Protein AF-A0A7C7R216-F1 (afdb_monomer_lite)

pLDDT: mean 84.03, std 14.87, range [45.28, 96.81]

Radius of gyration: 14.4 Å; chains: 1; bounding box: 36×28×40 Å

Secondary structure (DSSP, 8-state):
-PPPPPP-----TT-SEEPPPEE-TTSSEEEE-EESS-TTTS-BEEEEEETTS-S-EEEEE--S-----

Structure (mmCIF, N/CA/C/O backbone):
data_AF-A0A7C7R216-F1
#
_entry.id   AF-A0A7C7R216-F1
#
loop_
_atom_site.group_PDB
_atom_site.id
_atom_site.type_symbol
_atom_site.label_atom_id
_atom_site.label_alt_id
_atom_site.label_comp_id
_atom_site.label_asym_id
_atom_site.label_entity_id
_atom_site.label_seq_id
_atom_site.pdbx_PDB_ins_code
_atom_site.Cartn_x
_atom_site.Cartn_y
_atom_site.Cartn_z
_atom_site.occupancy
_atom_site.B_iso_or_equiv
_atom_sit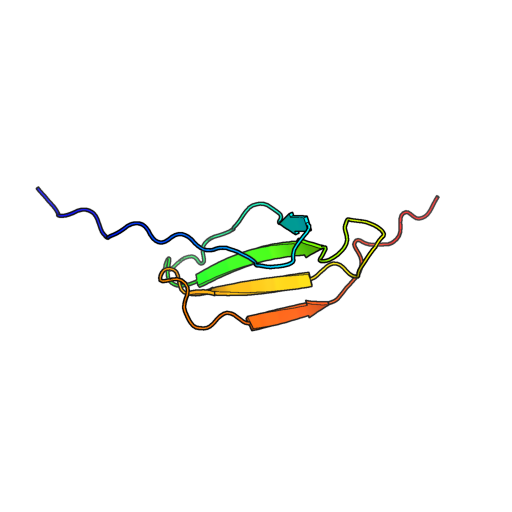e.auth_seq_id
_atom_site.auth_comp_id
_atom_site.auth_asym_id
_atom_site.auth_atom_id
_atom_site.pdbx_PDB_model_num
ATOM 1 N N . MET A 1 1 ? -28.217 10.625 17.053 1.00 46.53 1 MET A N 1
ATOM 2 C CA . MET A 1 1 ? -27.566 11.155 15.838 1.00 46.53 1 MET A CA 1
ATOM 3 C C . MET A 1 1 ? -26.072 11.040 16.089 1.00 46.53 1 MET A C 1
ATOM 5 O O . MET A 1 1 ? -25.562 11.797 16.897 1.00 46.53 1 MET A O 1
ATOM 9 N N . GLY A 1 2 ? -25.436 9.970 15.603 1.00 58.59 2 GLY A N 1
ATOM 10 C CA . GLY A 1 2 ? -24.020 9.704 15.882 1.00 58.59 2 GLY A CA 1
ATOM 11 C C . GLY A 1 2 ? -23.145 10.576 14.991 1.00 58.59 2 GLY A C 1
ATOM 12 O O . GLY A 1 2 ? -23.422 10.686 13.799 1.00 58.59 2 GLY A O 1
ATOM 13 N N . GLU A 1 3 ? -22.142 11.224 15.570 1.00 66.50 3 GLU A N 1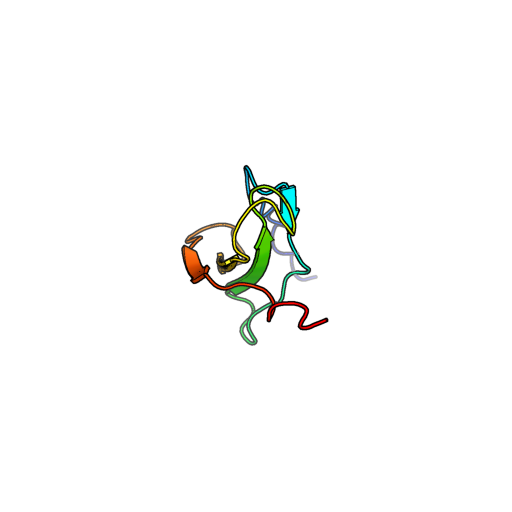
ATOM 14 C CA . GLU A 1 3 ? -21.215 12.078 14.831 1.00 66.50 3 GLU A CA 1
ATOM 15 C C . GLU A 1 3 ? -20.460 11.257 13.776 1.00 66.50 3 GLU A C 1
ATOM 17 O O . GLU A 1 3 ? -19.985 10.151 14.048 1.00 66.50 3 GLU A O 1
ATOM 22 N N . SER A 1 4 ? -20.362 11.786 12.553 1.00 70.62 4 SER A N 1
ATOM 23 C CA . SER A 1 4 ? -19.501 11.192 11.532 1.00 70.62 4 SER A CA 1
ATOM 24 C C . SER A 1 4 ? -18.051 11.406 11.937 1.00 70.6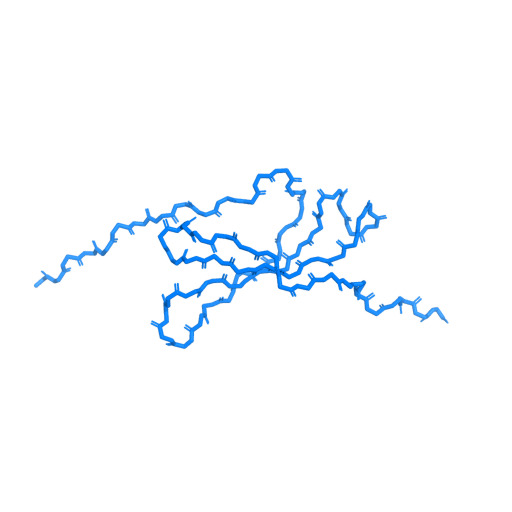2 4 SER A C 1
ATOM 26 O O . SER A 1 4 ? -17.651 12.520 12.271 1.00 70.62 4 SER A O 1
ATOM 28 N N . LEU A 1 5 ? -17.245 10.350 11.853 1.00 70.69 5 LEU A N 1
ATOM 29 C CA . LEU A 1 5 ? -15.801 10.481 12.003 1.00 70.69 5 LEU A CA 1
ATOM 30 C C . LEU A 1 5 ? -15.250 11.414 10.909 1.00 70.69 5 LEU A C 1
ATOM 32 O O . LEU A 1 5 ? -15.802 11.437 9.801 1.00 70.69 5 LEU A O 1
ATOM 36 N N . PRO A 1 6 ? -14.176 12.172 11.196 1.00 81.00 6 PRO A N 1
ATOM 37 C CA . PRO A 1 6 ? -13.529 13.000 10.190 1.00 81.00 6 PRO A CA 1
ATOM 38 C C . PRO A 1 6 ? -13.052 12.135 9.019 1.00 81.00 6 PRO A C 1
ATOM 40 O O . PRO A 1 6 ? -12.524 11.034 9.205 1.00 81.00 6 PRO A O 1
ATOM 43 N N . ALA A 1 7 ? -13.253 12.642 7.805 1.00 81.75 7 ALA A N 1
ATOM 44 C CA . ALA A 1 7 ? -12.697 12.046 6.601 1.00 81.75 7 ALA A CA 1
ATOM 45 C C . ALA A 1 7 ? -11.220 12.447 6.475 1.00 81.75 7 ALA A C 1
ATOM 47 O O . ALA A 1 7 ? -10.889 13.629 6.573 1.00 81.75 7 ALA A O 1
ATOM 48 N N . TYR A 1 8 ? -10.344 11.468 6.240 1.00 85.88 8 TYR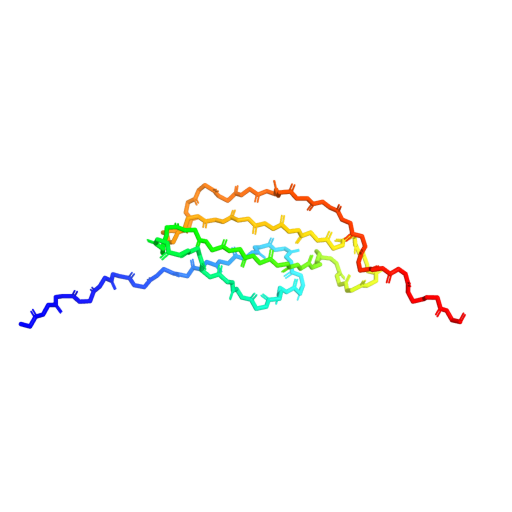 A N 1
ATOM 49 C CA . TYR A 1 8 ? -8.916 11.695 6.022 1.00 85.88 8 TYR A CA 1
ATOM 50 C C . TYR A 1 8 ? -8.562 11.418 4.565 1.00 85.88 8 TYR A C 1
ATOM 52 O O . TYR A 1 8 ? -8.816 10.325 4.055 1.00 85.88 8 TYR A O 1
ATOM 60 N N . TRP A 1 9 ? -7.943 12.398 3.907 1.00 86.44 9 TRP A N 1
ATOM 61 C CA . TRP A 1 9 ? -7.300 12.167 2.620 1.00 86.44 9 TRP A CA 1
ATOM 62 C C . TRP A 1 9 ? -6.013 11.382 2.835 1.00 86.44 9 TRP A C 1
ATOM 64 O O . TRP A 1 9 ? -5.141 11.789 3.600 1.00 86.44 9 TRP A O 1
ATOM 74 N N . ILE A 1 10 ? -5.902 10.259 2.138 1.00 89.38 10 ILE A N 1
ATOM 75 C CA . ILE A 1 10 ? -4.717 9.412 2.144 1.00 89.38 10 IL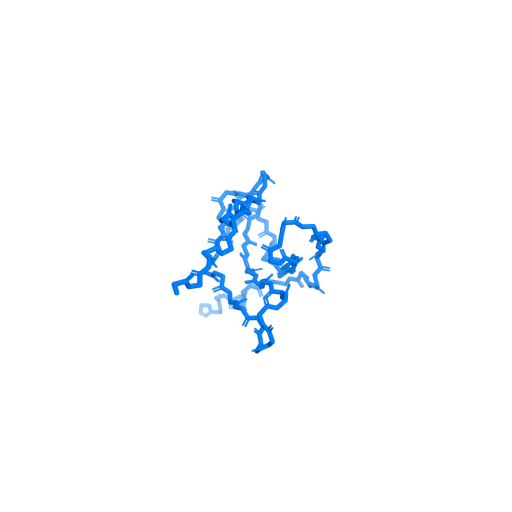E A CA 1
ATOM 76 C C . ILE A 1 10 ? -4.146 9.466 0.739 1.00 89.38 10 ILE A C 1
ATOM 78 O O . ILE A 1 10 ? -4.658 8.833 -0.183 1.00 89.38 10 ILE A O 1
ATOM 82 N N . THR A 1 11 ? -3.109 10.277 0.576 1.00 85.00 11 THR A N 1
ATOM 83 C CA . THR A 1 11 ? -2.409 10.433 -0.694 1.00 85.00 11 THR A CA 1
ATOM 84 C C . THR A 1 11 ? -1.137 9.597 -0.690 1.00 85.00 11 THR A C 1
ATOM 86 O O . THR A 1 11 ? -0.489 9.385 0.338 1.00 85.00 11 THR A O 1
ATOM 89 N N . ARG A 1 12 ? -0.774 9.089 -1.867 1.00 85.31 12 ARG A N 1
ATOM 90 C CA . ARG A 1 12 ? 0.485 8.380 -2.080 1.00 85.31 12 ARG A CA 1
ATOM 91 C C . ARG A 1 12 ? 1.371 9.259 -2.953 1.00 85.31 12 ARG A C 1
ATOM 93 O O . ARG A 1 12 ? 1.410 9.110 -4.169 1.00 85.31 12 ARG A O 1
ATOM 100 N N . GLU A 1 13 ? 2.020 10.233 -2.325 1.00 85.25 13 GLU A N 1
ATOM 101 C CA . GLU A 1 13 ? 2.819 11.220 -3.051 1.00 85.25 13 GLU A CA 1
ATOM 102 C C . GLU A 1 13 ? 3.919 10.558 -3.889 1.00 85.25 13 GLU A C 1
ATOM 104 O O . GLU A 1 13 ? 4.588 9.617 -3.453 1.00 85.25 13 GLU A O 1
ATOM 109 N N . GLY A 1 14 ? 4.077 11.046 -5.120 1.00 87.81 14 GLY A N 1
ATOM 110 C CA . GLY A 1 14 ? 5.056 10.529 -6.074 1.00 87.81 14 GLY A CA 1
ATOM 111 C C . GLY A 1 14 ? 4.684 9.201 -6.738 1.00 87.81 14 GLY A C 1
ATOM 112 O O . GLY A 1 14 ? 5.531 8.655 -7.438 1.00 87.81 14 GLY A O 1
ATOM 113 N N . TYR A 1 15 ? 3.466 8.679 -6.539 1.00 90.38 15 TYR A N 1
ATOM 114 C CA . TYR A 1 15 ? 2.955 7.537 -7.301 1.00 90.38 15 TYR A CA 1
ATOM 115 C C . TYR A 1 15 ? 2.057 8.016 -8.422 1.00 90.38 15 TYR A C 1
ATOM 117 O O . TYR A 1 15 ? 1.078 8.725 -8.191 1.00 90.38 15 TYR A O 1
ATOM 125 N N . ARG A 1 16 ? 2.397 7.602 -9.639 1.00 91.88 16 ARG A N 1
ATOM 126 C CA . ARG A 1 16 ? 1.615 7.909 -10.832 1.00 91.88 16 ARG A CA 1
ATOM 127 C C . ARG A 1 16 ? 0.316 7.111 -10.884 1.00 91.88 16 ARG A C 1
ATOM 129 O O . ARG A 1 16 ? -0.693 7.621 -11.359 1.00 91.88 16 ARG A O 1
ATOM 136 N N . GLU A 1 17 ? 0.350 5.880 -10.385 1.00 90.56 17 GLU A N 1
ATOM 137 C CA . GLU A 1 17 ? -0.770 4.945 -10.420 1.00 90.56 17 GLU A CA 1
ATOM 138 C C . GLU A 1 17 ? -0.939 4.295 -9.049 1.00 90.56 17 GLU A C 1
ATOM 140 O O . GLU A 1 17 ? 0.008 3.758 -8.466 1.00 90.56 17 GLU A O 1
ATOM 145 N N . VAL A 1 18 ? -2.162 4.340 -8.532 1.00 91.06 18 VAL A N 1
ATOM 146 C CA . VAL A 1 18 ? -2.545 3.706 -7.272 1.00 91.06 18 VAL A CA 1
ATOM 147 C C . VAL A 1 18 ? -3.797 2.894 -7.546 1.00 91.06 18 VAL A C 1
ATOM 149 O O . VAL A 1 18 ? -4.774 3.426 -8.075 1.00 91.06 18 VAL A O 1
ATOM 152 N N . GLY A 1 19 ? -3.743 1.606 -7.226 1.00 89.56 19 GLY A N 1
ATOM 153 C CA . GLY A 1 19 ? -4.888 0.726 -7.367 1.00 89.56 19 GLY A CA 1
ATOM 154 C C . GLY A 1 19 ? -5.948 0.976 -6.290 1.00 89.56 19 GLY A C 1
ATOM 155 O O . GLY A 1 19 ? -5.738 1.756 -5.350 1.00 89.56 19 GLY A O 1
ATOM 156 N N . PRO A 1 20 ? -7.125 0.352 -6.434 1.00 90.75 20 PRO A N 1
ATOM 157 C CA . PRO A 1 20 ? -8.235 0.552 -5.516 1.00 90.75 20 PRO A CA 1
ATOM 158 C C . PRO A 1 20 ? -7.853 0.132 -4.086 1.00 90.75 20 PRO A C 1
ATOM 160 O O . PRO A 1 20 ? -7.242 -0.921 -3.890 1.00 90.75 20 PRO A O 1
ATOM 163 N N . PRO A 1 21 ? -8.219 0.924 -3.065 1.00 94.00 21 PRO A N 1
ATOM 164 C CA . PRO A 1 21 ? -7.912 0.582 -1.688 1.00 94.00 21 PRO A CA 1
ATOM 165 C C . PRO A 1 21 ? -8.799 -0.558 -1.173 1.00 94.00 21 PRO A C 1
ATOM 167 O O . PRO A 1 21 ? -9.979 -0.652 -1.512 1.00 94.00 21 PRO A O 1
ATOM 170 N N . ALA A 1 22 ? -8.258 -1.361 -0.260 1.00 95.69 22 ALA A N 1
ATOM 171 C CA . ALA A 1 22 ? -8.997 -2.347 0.522 1.00 95.69 22 ALA A CA 1
ATOM 172 C C . ALA A 1 22 ? -8.855 -2.058 2.023 1.00 95.69 22 ALA A C 1
ATOM 174 O O . ALA A 1 22 ? -7.748 -1.851 2.522 1.00 95.69 22 ALA A O 1
ATOM 175 N N . PHE A 1 23 ? -9.968 -2.061 2.757 1.00 95.88 23 PHE A N 1
ATOM 176 C CA . PHE A 1 23 ? -9.955 -1.920 4.215 1.00 95.88 23 PHE A CA 1
ATOM 177 C C . PHE A 1 23 ? -9.686 -3.263 4.888 1.00 95.88 23 PHE A C 1
ATOM 179 O O . PHE A 1 23 ? -10.181 -4.302 4.449 1.00 95.88 23 PHE A O 1
ATOM 186 N N . SER A 1 24 ? -8.945 -3.243 5.994 1.00 95.12 24 SER A N 1
ATOM 187 C CA . SER A 1 24 ? -8.857 -4.414 6.863 1.00 95.12 24 SER A CA 1
ATOM 188 C C . SER A 1 24 ? -10.212 -4.685 7.541 1.00 95.12 24 SER A C 1
ATOM 190 O O . SER A 1 24 ? -10.991 -3.744 7.718 1.00 95.12 24 SER A O 1
ATOM 192 N N . PRO A 1 25 ? -10.514 -5.928 7.960 1.00 96.81 25 PRO A N 1
ATOM 193 C CA . PRO A 1 25 ? -11.818 -6.275 8.538 1.00 96.81 25 PRO A CA 1
ATOM 194 C C . PRO A 1 25 ? -12.212 -5.432 9.756 1.00 96.81 25 PRO A C 1
ATOM 196 O O . PRO A 1 25 ? -13.379 -5.109 9.948 1.00 96.81 25 PRO A O 1
ATOM 199 N N . GLU A 1 26 ? -11.237 -5.034 10.573 1.00 95.81 26 GLU A N 1
ATOM 200 C CA . GLU A 1 26 ? -11.459 -4.159 11.728 1.00 95.81 26 GLU A CA 1
ATOM 201 C C . GLU A 1 26 ? -11.525 -2.654 11.380 1.00 95.81 26 GLU A C 1
ATOM 203 O O . GLU A 1 26 ? -11.645 -1.816 12.274 1.00 95.81 26 GLU A O 1
ATOM 208 N N . GLY A 1 27 ? -11.323 -2.291 10.111 1.00 93.94 27 GLY A N 1
ATOM 209 C CA . GLY A 1 27 ? -11.319 -0.916 9.610 1.00 93.94 27 GLY A CA 1
ATOM 210 C C . GLY A 1 27 ? -10.134 -0.050 10.052 1.00 93.94 27 GLY A C 1
ATOM 211 O O . GLY A 1 27 ? -10.209 1.172 9.946 1.00 93.94 27 GLY A O 1
ATOM 212 N N . ARG A 1 28 ? -9.048 -0.632 10.582 1.00 95.56 28 ARG A N 1
ATOM 213 C CA . ARG A 1 28 ? -7.882 0.126 11.086 1.00 95.56 28 ARG A CA 1
ATOM 214 C C . ARG A 1 28 ? -6.828 0.408 10.022 1.00 95.56 28 ARG A C 1
ATOM 216 O O . ARG A 1 28 ? -6.127 1.414 10.139 1.00 95.56 28 ARG A O 1
ATOM 223 N N . TRP A 1 29 ? -6.724 -0.452 9.014 1.00 96.56 29 TRP A N 1
ATOM 224 C CA . TRP A 1 29 ? -5.725 -0.356 7.954 1.00 96.56 29 TRP A CA 1
ATOM 225 C C . TRP A 1 29 ? -6.378 -0.265 6.584 1.00 96.56 29 TRP A C 1
ATOM 227 O O . TRP A 1 29 ? -7.467 -0.796 6.368 1.00 96.56 2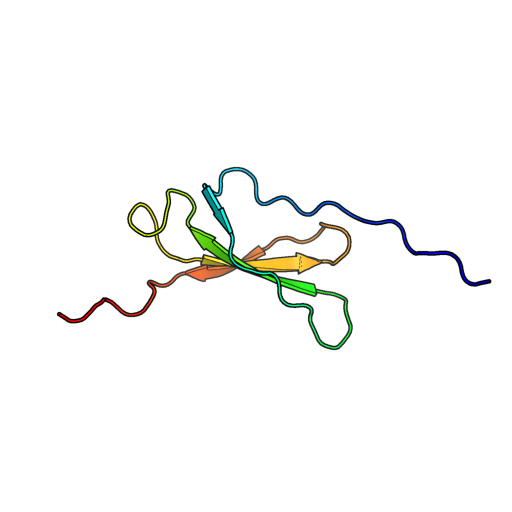9 TRP A O 1
ATOM 237 N N . ILE A 1 30 ? -5.673 0.380 5.663 1.00 96.25 30 ILE A N 1
ATOM 238 C CA . ILE A 1 30 ? -6.009 0.462 4.248 1.00 96.25 30 ILE A CA 1
ATOM 239 C C . ILE A 1 30 ? -4.811 -0.065 3.468 1.00 96.25 30 ILE A C 1
ATOM 241 O O . ILE A 1 30 ? -3.696 0.419 3.666 1.00 96.25 30 ILE A O 1
ATOM 245 N N . ALA A 1 31 ? -5.039 -1.061 2.618 1.00 94.88 31 ALA A N 1
ATOM 246 C CA . ALA A 1 31 ? -4.059 -1.608 1.691 1.00 94.88 31 ALA A CA 1
ATOM 247 C C . ALA A 1 31 ? -4.296 -1.061 0.281 1.00 94.88 31 ALA A C 1
ATOM 249 O O . ALA A 1 31 ? -5.445 -0.911 -0.128 1.00 94.88 31 ALA A O 1
ATOM 250 N N . SER A 1 32 ? -3.224 -0.803 -0.463 1.00 93.19 32 SER A N 1
ATOM 251 C CA . SER A 1 32 ? -3.290 -0.524 -1.900 1.00 93.19 32 SER A CA 1
ATOM 252 C C . SER A 1 32 ? -2.033 -1.006 -2.615 1.00 93.19 32 SER A C 1
ATOM 254 O O . SER A 1 32 ? -0.932 -1.028 -2.049 1.00 93.19 32 SER A O 1
ATOM 256 N N . ASP A 1 33 ? -2.207 -1.394 -3.870 1.00 92.25 33 ASP A N 1
ATOM 257 C CA . ASP A 1 33 ? -1.134 -1.594 -4.828 1.00 92.25 33 ASP A CA 1
ATOM 258 C C . ASP A 1 33 ? -0.861 -0.301 -5.616 1.00 92.25 33 ASP A C 1
ATOM 260 O O . ASP A 1 33 ? -1.570 0.706 -5.505 1.00 92.25 33 ASP A O 1
ATOM 264 N N . GLY A 1 34 ? 0.229 -0.275 -6.374 1.00 90.81 34 GLY A N 1
ATOM 265 C CA . GLY A 1 34 ? 0.499 0.828 -7.288 1.00 90.81 34 GLY A CA 1
ATOM 266 C C . GLY A 1 34 ? 1.919 0.851 -7.817 1.00 90.81 34 GLY A C 1
ATOM 267 O O . GLY A 1 34 ? 2.798 0.141 -7.322 1.00 90.81 34 GLY A O 1
ATOM 268 N N . TYR A 1 35 ? 2.120 1.737 -8.785 1.00 90.94 35 TYR A N 1
ATOM 269 C CA . TYR A 1 35 ? 3.367 1.932 -9.506 1.00 90.94 35 TYR A CA 1
ATOM 270 C C . TYR A 1 35 ? 3.841 3.364 -9.309 1.00 90.94 35 TYR A C 1
ATOM 272 O O . TYR A 1 35 ? 3.078 4.326 -9.452 1.00 90.94 35 TYR A O 1
ATOM 280 N N . LYS A 1 36 ? 5.115 3.521 -8.955 1.00 91.00 36 LYS A N 1
ATOM 281 C CA . LYS A 1 36 ? 5.692 4.841 -8.713 1.00 91.00 36 LYS A CA 1
ATOM 282 C C . LYS A 1 36 ? 5.794 5.627 -10.020 1.00 91.00 36 LYS A C 1
ATOM 284 O O . LYS A 1 36 ? 5.309 6.751 -10.102 1.00 91.00 36 LYS A O 1
ATOM 289 N N . GLU A 1 37 ? 6.353 4.999 -11.049 1.00 91.75 37 GLU A N 1
ATOM 290 C CA . GLU A 1 37 ? 6.650 5.630 -12.343 1.00 91.75 37 GLU A CA 1
ATOM 291 C C . GLU A 1 37 ? 5.681 5.192 -13.461 1.00 91.75 37 GLU A C 1
ATOM 293 O O . GLU A 1 37 ? 5.766 5.680 -14.588 1.00 91.75 37 GLU A O 1
ATOM 298 N N . GLY A 1 38 ? 4.712 4.334 -13.127 1.00 86.81 38 GLY A N 1
ATOM 299 C CA . GLY A 1 38 ? 3.718 3.748 -14.033 1.00 86.81 38 GLY A CA 1
ATOM 300 C C . GLY A 1 38 ? 3.914 2.238 -14.225 1.00 86.81 38 GLY A C 1
ATOM 301 O O . GLY A 1 38 ? 4.964 1.709 -13.855 1.00 86.81 38 GLY A O 1
ATOM 302 N N . PHE A 1 39 ? 2.927 1.557 -14.814 1.00 81.88 39 PHE A N 1
ATOM 303 C CA . PHE A 1 39 ? 2.823 0.089 -14.911 1.00 81.88 39 PHE A CA 1
ATOM 304 C C . PHE A 1 39 ? 4.088 -0.612 -15.440 1.00 81.88 39 PHE A C 1
ATOM 306 O O . PHE A 1 39 ? 4.390 -1.732 -15.042 1.00 81.88 39 PHE A O 1
ATOM 313 N N . TYR A 1 40 ? 4.855 0.064 -16.302 1.00 82.25 40 TYR A N 1
ATOM 314 C CA . TYR A 1 40 ? 6.123 -0.430 -16.862 1.00 82.25 40 TYR A CA 1
ATOM 315 C C . TYR A 1 40 ? 7.359 0.385 -16.443 1.00 82.25 40 TYR A C 1
ATOM 317 O O . TYR A 1 40 ? 8.463 0.098 -16.896 1.00 82.25 40 TYR A O 1
ATOM 325 N N . GLY A 1 41 ? 7.190 1.424 -15.620 1.00 86.25 41 GLY A N 1
ATOM 326 C CA . GLY A 1 41 ? 8.274 2.314 -15.187 1.00 86.25 41 GLY A CA 1
ATOM 327 C C . GLY A 1 41 ? 8.875 1.949 -13.828 1.00 86.25 41 GLY A C 1
ATOM 328 O O . GLY A 1 41 ? 9.934 2.446 -13.468 1.00 86.25 41 GLY A O 1
ATOM 329 N N . SER A 1 42 ? 8.207 1.101 -13.047 1.00 88.25 42 SER A N 1
ATOM 330 C CA . SER A 1 42 ? 8.657 0.700 -11.711 1.00 88.25 42 SER A CA 1
ATOM 331 C C . SER A 1 42 ? 8.033 -0.627 -11.304 1.00 88.25 42 SER A C 1
ATOM 333 O O . SER A 1 42 ? 6.965 -0.966 -11.807 1.00 88.25 42 SER A O 1
ATOM 335 N N . ASP A 1 43 ? 8.629 -1.321 -10.337 1.00 87.81 43 ASP A N 1
ATOM 336 C CA . ASP A 1 43 ? 7.995 -2.491 -9.730 1.00 87.81 43 ASP A CA 1
ATOM 337 C C . ASP A 1 43 ? 6.639 -2.136 -9.109 1.00 87.81 43 ASP A C 1
ATOM 339 O O . ASP A 1 43 ? 6.462 -1.059 -8.524 1.00 87.81 43 ASP A O 1
ATOM 343 N N . ALA A 1 44 ? 5.694 -3.075 -9.189 1.00 87.69 44 ALA A N 1
ATOM 344 C CA . ALA A 1 44 ? 4.462 -2.966 -8.427 1.00 87.69 44 ALA A CA 1
ATOM 345 C C . ALA A 1 44 ? 4.784 -3.081 -6.931 1.00 87.69 44 ALA A C 1
ATOM 347 O O . ALA A 1 44 ? 5.617 -3.883 -6.491 1.00 87.69 44 ALA A O 1
ATOM 348 N N . GLU A 1 45 ? 4.109 -2.267 -6.127 1.00 90.31 45 GLU A N 1
ATOM 349 C CA . GLU A 1 45 ? 4.324 -2.223 -4.689 1.00 90.31 45 GLU A CA 1
ATOM 350 C C . GLU A 1 45 ? 3.015 -2.325 -3.921 1.00 90.31 45 GLU A C 1
ATOM 352 O O . GLU A 1 45 ? 2.103 -1.526 -4.146 1.00 90.31 45 GLU A O 1
ATOM 357 N N . ILE A 1 46 ? 2.994 -3.189 -2.906 1.00 91.44 46 ILE A N 1
ATOM 358 C CA . ILE A 1 46 ? 1.908 -3.240 -1.926 1.00 91.44 46 ILE A CA 1
ATOM 359 C C . ILE A 1 46 ? 2.280 -2.390 -0.715 1.00 91.44 46 ILE A C 1
ATOM 361 O O . ILE A 1 46 ? 3.346 -2.562 -0.110 1.00 91.44 46 ILE A O 1
ATOM 365 N N . ARG A 1 47 ? 1.381 -1.490 -0.322 1.00 92.62 47 ARG A N 1
ATOM 366 C CA . ARG A 1 47 ? 1.507 -0.664 0.882 1.00 92.62 47 ARG A CA 1
ATOM 367 C C . ARG A 1 47 ? 0.287 -0.788 1.777 1.00 92.62 47 ARG A C 1
ATOM 369 O O . ARG A 1 47 ? -0.808 -1.093 1.317 1.00 92.62 47 ARG A O 1
ATOM 376 N N . VAL A 1 48 ? 0.497 -0.493 3.058 1.00 95.56 48 VAL A N 1
ATOM 377 C CA . VAL A 1 48 ? -0.575 -0.262 4.030 1.00 95.56 48 VAL A CA 1
ATOM 378 C C . VAL A 1 48 ? -0.362 1.039 4.779 1.00 95.56 48 VAL A C 1
ATOM 380 O O . VAL A 1 48 ? 0.771 1.468 4.992 1.00 95.56 48 VAL A O 1
ATOM 383 N N . VAL A 1 49 ? -1.459 1.642 5.213 1.00 95.94 49 VAL A N 1
ATOM 384 C CA . VAL A 1 49 ? -1.501 2.869 6.011 1.00 95.94 49 VAL A CA 1
ATOM 385 C C . VAL A 1 49 ? -2.675 2.785 6.980 1.00 95.94 49 VAL A C 1
ATOM 387 O O . VAL A 1 49 ? -3.658 2.090 6.708 1.00 95.94 49 VAL A O 1
ATOM 390 N N . ARG A 1 50 ? -2.585 3.432 8.143 1.00 96.25 50 ARG A N 1
ATOM 391 C CA . ARG A 1 50 ? -3.736 3.528 9.043 1.00 96.25 50 ARG A CA 1
ATOM 392 C C . ARG A 1 50 ? -4.836 4.377 8.418 1.00 96.25 50 ARG A C 1
ATOM 394 O O . ARG A 1 50 ? -4.575 5.274 7.622 1.00 96.25 50 ARG A O 1
ATOM 401 N N . ARG A 1 51 ? -6.078 4.131 8.840 1.00 94.12 51 ARG A N 1
ATOM 402 C CA . ARG A 1 51 ? -7.271 4.894 8.418 1.00 94.12 51 ARG A CA 1
ATOM 403 C C . ARG A 1 51 ? -7.191 6.411 8.650 1.00 94.12 51 ARG A C 1
ATOM 405 O O . ARG A 1 51 ? -7.990 7.144 8.085 1.00 94.12 51 ARG A O 1
ATOM 412 N N . ASP A 1 52 ? -6.291 6.855 9.522 1.00 92.88 52 ASP A N 1
ATOM 413 C CA . ASP A 1 52 ? -6.033 8.262 9.850 1.00 92.88 52 ASP A CA 1
ATOM 414 C C . ASP A 1 52 ? -4.870 8.859 9.028 1.00 92.88 52 ASP A C 1
ATOM 416 O O . ASP A 1 52 ? -4.452 9.986 9.270 1.00 92.88 52 ASP A O 1
ATOM 420 N N . GLY A 1 53 ? -4.329 8.101 8.066 1.00 92.31 53 GLY A N 1
ATOM 421 C CA . GLY A 1 53 ? -3.197 8.490 7.224 1.00 92.31 53 GLY A CA 1
ATOM 422 C C . GLY A 1 53 ? -1.820 8.250 7.849 1.00 92.31 53 GLY A C 1
ATOM 423 O O . GLY A 1 53 ? -0.804 8.432 7.177 1.00 92.31 53 GLY A O 1
ATOM 424 N N . THR A 1 54 ? -1.743 7.802 9.104 1.00 93.06 54 THR A N 1
ATOM 425 C CA . THR A 1 54 ? -0.465 7.568 9.787 1.00 93.06 54 THR A CA 1
ATOM 426 C C . THR A 1 54 ? 0.110 6.177 9.499 1.00 93.06 54 THR A C 1
ATOM 428 O O . THR A 1 54 ? -0.552 5.287 8.965 1.00 93.06 54 THR A O 1
ATOM 431 N N . GLN A 1 55 ? 1.374 5.958 9.875 1.00 94.25 55 GLN A N 1
ATOM 432 C CA . GLN A 1 55 ? 2.029 4.638 9.834 1.00 94.25 55 GLN A CA 1
ATOM 433 C C . GLN A 1 55 ? 2.023 3.964 8.448 1.00 94.25 55 GLN A C 1
ATOM 435 O O . GLN A 1 55 ? 1.889 2.744 8.337 1.00 94.25 55 GLN A O 1
ATOM 440 N N . SER A 1 56 ? 2.185 4.760 7.387 1.00 92.94 56 SER A N 1
ATOM 441 C CA . SER A 1 56 ? 2.348 4.242 6.027 1.00 92.94 56 SER A CA 1
ATOM 442 C C . SER A 1 56 ? 3.619 3.400 5.913 1.00 92.94 56 SER A C 1
ATOM 444 O O . SER A 1 56 ? 4.699 3.834 6.321 1.00 92.94 56 SER A O 1
ATOM 446 N N . ARG A 1 57 ? 3.509 2.195 5.346 1.00 92.62 57 ARG A N 1
ATOM 447 C CA . ARG A 1 57 ? 4.653 1.311 5.097 1.00 92.62 57 ARG A CA 1
ATOM 448 C C . ARG A 1 57 ? 4.469 0.437 3.863 1.00 92.62 57 ARG A C 1
ATOM 450 O O . ARG A 1 57 ? 3.359 0.036 3.514 1.00 92.62 57 ARG A O 1
ATOM 457 N N . LYS A 1 58 ? 5.596 0.102 3.239 1.00 92.25 58 LYS A N 1
ATOM 458 C CA . LYS A 1 58 ? 5.700 -0.907 2.179 1.00 92.25 58 LYS A CA 1
ATOM 459 C C . LYS A 1 58 ? 5.664 -2.305 2.787 1.00 92.25 58 LYS A C 1
ATOM 461 O O . LYS A 1 58 ? 6.350 -2.547 3.775 1.00 92.25 58 LYS A O 1
ATOM 466 N N . LEU A 1 59 ? 4.841 -3.185 2.221 1.00 89.44 59 LEU A N 1
ATOM 467 C CA . LEU A 1 59 ? 4.729 -4.587 2.628 1.00 89.44 59 LEU A CA 1
ATOM 468 C C . LEU A 1 59 ? 5.490 -5.519 1.694 1.00 89.44 59 LEU A C 1
ATOM 470 O O . LEU A 1 59 ? 6.100 -6.471 2.162 1.00 89.44 59 LEU A O 1
ATOM 474 N N . SER A 1 60 ? 5.443 -5.251 0.390 1.00 84.50 60 SER A N 1
ATOM 475 C CA . SER A 1 60 ? 6.132 -6.062 -0.608 1.00 84.50 60 SER A CA 1
ATOM 476 C C . SER A 1 60 ? 6.424 -5.256 -1.872 1.00 84.50 60 SER A C 1
ATOM 478 O O . SER A 1 60 ? 5.790 -4.225 -2.126 1.00 84.50 60 SER A O 1
ATOM 480 N N . VAL A 1 61 ? 7.379 -5.755 -2.650 1.00 79.88 61 VAL A N 1
ATOM 481 C CA . VAL A 1 61 ? 7.641 -5.387 -4.044 1.00 79.88 61 VAL A CA 1
ATOM 482 C C . VAL A 1 61 ? 7.469 -6.641 -4.892 1.00 79.88 61 VAL A C 1
ATOM 484 O O . VAL A 1 61 ? 7.754 -7.746 -4.427 1.00 79.88 61 VAL A O 1
ATOM 487 N N . GLY A 1 62 ? 7.002 -6.491 -6.120 1.00 70.00 62 GLY A N 1
ATOM 488 C CA . GLY A 1 62 ? 6.930 -7.610 -7.045 1.00 70.00 62 GLY A CA 1
ATOM 489 C C . GLY A 1 62 ? 6.108 -7.255 -8.261 1.00 70.00 62 GLY A C 1
ATOM 490 O O . GLY A 1 62 ? 5.060 -6.628 -8.142 1.00 70.00 62 GLY A O 1
ATOM 491 N N . ALA A 1 63 ? 6.596 -7.652 -9.429 1.00 56.62 63 ALA A N 1
ATOM 492 C CA . ALA A 1 63 ? 5.877 -7.462 -10.671 1.00 56.62 63 ALA A CA 1
ATOM 493 C C . ALA A 1 63 ? 4.490 -8.122 -10.578 1.00 56.62 63 ALA A C 1
ATOM 495 O O . ALA A 1 63 ? 4.351 -9.225 -10.036 1.00 56.62 63 ALA A O 1
ATOM 496 N N . ALA A 1 64 ? 3.477 -7.491 -11.183 1.00 52.81 64 ALA A N 1
ATOM 497 C CA . ALA A 1 64 ? 2.421 -8.282 -11.804 1.00 52.81 64 ALA A CA 1
ATOM 498 C C . ALA A 1 64 ? 3.108 -9.446 -12.545 1.00 52.81 64 ALA A C 1
ATOM 500 O O . ALA A 1 64 ? 4.149 -9.195 -13.165 1.00 52.81 64 ALA A O 1
ATOM 501 N N . PRO A 1 65 ? 2.627 -10.700 -12.429 1.00 45.28 65 PRO A N 1
ATOM 502 C CA . PRO A 1 65 ? 3.278 -11.821 -13.100 1.00 45.28 65 PRO A CA 1
ATOM 503 C C . PRO A 1 65 ? 3.579 -11.398 -14.540 1.00 45.28 65 PRO A C 1
ATOM 505 O O . PRO A 1 65 ? 2.696 -10.789 -15.159 1.00 45.28 65 PRO A O 1
ATOM 508 N N . PRO A 1 66 ? 4.817 -11.599 -15.039 1.00 47.53 66 PRO A N 1
ATOM 509 C CA . PRO A 1 66 ? 5.157 -11.141 -16.373 1.00 47.53 66 PRO A CA 1
ATOM 510 C C . PRO A 1 66 ? 4.087 -11.663 -17.324 1.00 47.53 66 PRO A C 1
ATOM 512 O O . PRO A 1 66 ? 3.688 -12.826 -17.221 1.00 47.53 66 PRO A O 1
ATOM 515 N N . LEU A 1 67 ? 3.595 -10.792 -18.207 1.00 48.22 67 LEU A N 1
ATOM 516 C CA . LEU A 1 67 ? 2.857 -11.225 -19.385 1.00 48.22 67 LEU A CA 1
ATOM 517 C C . LEU A 1 67 ? 3.789 -12.184 -20.131 1.00 48.22 67 LEU A C 1
ATOM 519 O O . LEU A 1 67 ? 4.681 -11.759 -20.861 1.00 48.22 67 LEU A O 1
ATOM 523 N N . VAL A 1 68 ? 3.644 -13.480 -19.868 1.00 45.47 68 VAL A N 1
ATOM 524 C CA . VAL A 1 68 ? 4.167 -14.515 -20.744 1.00 45.47 68 VAL A CA 1
ATOM 525 C C . VAL A 1 68 ? 3.328 -14.410 -22.011 1.00 45.47 68 VAL A C 1
ATOM 527 O O . VAL A 1 68 ? 2.127 -14.680 -21.987 1.00 45.47 68 VAL A O 1
ATOM 530 N N . ALA A 1 69 ? 3.953 -13.869 -23.057 1.00 45.31 69 ALA A N 1
ATOM 531 C CA . ALA A 1 69 ? 3.431 -13.904 -24.417 1.00 45.31 69 ALA A CA 1
ATOM 532 C C . ALA A 1 69 ? 3.359 -15.350 -24.924 1.00 45.31 69 ALA A C 1
ATOM 534 O O . ALA A 1 69 ? 4.226 -16.160 -24.514 1.00 45.31 69 ALA A O 1
#

Foldseek 3Di:
DDDDDDQADADDPQFPFKADWDADPVRFKIKIWGHNCDLPPGWIWIWMATRNNHDIDTDDTHHPPPPPD

Sequence (69 aa):
MGESLPAYWITREGYREVGPPAFSPEGRWIASDGYKEGFYGSDAEIRVVRRDGTQSRKLSVGAAPPLVA